Protein AF-A0A9D4CJP0-F1 (afdb_monomer_lite)

InterPro domains:
  IPR036397 Ribonuclease H superfamily [G3DSA:3.30.420.10] (1-56)

pLDDT: mean 92.65, std 9.61, range [44.47, 98.5]

Radius of gyration: 16.26 Å; chains: 1; bounding box: 25×26×43 Å

Organism: Dreissena polymorpha (NCBI:txid45954)

Structure (mmCIF, N/CA/C/O backbone):
data_AF-A0A9D4CJP0-F1
#
_entry.id   AF-A0A9D4CJP0-F1
#
loop_
_atom_site.group_PDB
_atom_site.id
_atom_site.type_symbol
_atom_site.label_atom_id
_atom_site.label_alt_id
_atom_site.label_comp_id
_atom_site.label_asym_id
_atom_site.label_entity_id
_atom_site.label_seq_id
_atom_site.pdbx_PDB_ins_code
_atom_site.Cartn_x
_atom_site.Cartn_y
_atom_site.Cartn_z
_atom_site.occupancy
_atom_site.B_iso_or_equiv
_atom_site.auth_seq_id
_atom_site.auth_comp_id
_atom_site.auth_asym_id
_atom_site.auth_atom_id
_atom_site.pdbx_PDB_model_num
ATOM 1 N N . MET A 1 1 ? -3.614 2.697 2.763 1.00 91.12 1 MET A N 1
ATOM 2 C CA . MET A 1 1 ? -3.174 3.104 4.113 1.00 91.12 1 MET A CA 1
ATOM 3 C C . MET A 1 1 ? -3.614 4.514 4.516 1.00 91.12 1 MET A C 1
ATOM 5 O O . MET A 1 1 ? -4.536 4.605 5.305 1.00 91.12 1 MET A O 1
ATOM 9 N N . LYS A 1 2 ? -3.059 5.621 3.980 1.00 93.00 2 LYS A N 1
ATOM 10 C CA . LYS A 1 2 ? -3.376 6.993 4.470 1.00 93.00 2 LYS A CA 1
ATOM 11 C C . LYS A 1 2 ? -4.881 7.305 4.574 1.00 93.00 2 LYS A C 1
ATOM 13 O O . LYS A 1 2 ? -5.321 7.849 5.575 1.00 93.00 2 LYS A O 1
ATOM 18 N N . ARG A 1 3 ? -5.670 6.933 3.557 1.00 95.19 3 ARG A N 1
ATOM 19 C CA . ARG A 1 3 ? -7.136 7.122 3.559 1.00 95.19 3 ARG A CA 1
ATOM 20 C C . ARG A 1 3 ? -7.856 6.293 4.629 1.00 95.19 3 ARG A C 1
ATOM 22 O O . ARG A 1 3 ? -8.846 6.764 5.164 1.00 95.19 3 ARG A O 1
ATOM 29 N N . TYR A 1 4 ? -7.355 5.095 4.927 1.00 95.00 4 TYR A N 1
ATOM 30 C CA . TYR A 1 4 ? -7.894 4.234 5.981 1.00 95.00 4 TYR A CA 1
ATOM 31 C C . TYR A 1 4 ? -7.656 4.870 7.351 1.00 95.00 4 TYR A C 1
ATOM 33 O O . TYR A 1 4 ? -8.602 5.135 8.073 1.00 95.00 4 TYR A O 1
ATOM 41 N N . VAL A 1 5 ? -6.411 5.254 7.648 1.00 96.06 5 VAL A N 1
ATOM 42 C CA . VAL A 1 5 ? -6.063 5.908 8.922 1.00 96.06 5 VAL A CA 1
ATOM 43 C C . VAL A 1 5 ? -6.840 7.214 9.118 1.00 96.06 5 VAL A C 1
ATOM 45 O O . VAL A 1 5 ? -7.318 7.490 10.210 1.00 96.06 5 VAL A O 1
ATOM 48 N N . ALA A 1 6 ? -7.019 8.007 8.056 1.00 96.00 6 ALA A N 1
ATOM 49 C CA . ALA A 1 6 ? -7.824 9.227 8.124 1.00 96.00 6 ALA A CA 1
ATOM 50 C C . ALA A 1 6 ? -9.308 8.958 8.432 1.00 96.00 6 ALA A C 1
ATOM 52 O O . ALA A 1 6 ? -9.953 9.798 9.050 1.00 96.00 6 ALA A O 1
ATOM 53 N N . LYS A 1 7 ? -9.844 7.809 8.000 1.00 96.38 7 LYS A N 1
ATOM 54 C CA . LYS A 1 7 ? -11.213 7.379 8.304 1.00 96.38 7 LYS A CA 1
ATOM 55 C C . LYS A 1 7 ? -11.345 6.903 9.755 1.00 96.38 7 LYS A C 1
ATOM 57 O O . LYS A 1 7 ? -12.342 7.232 10.383 1.00 96.38 7 LYS A O 1
ATOM 62 N N . GLU A 1 8 ? -10.353 6.176 10.271 1.00 96.25 8 GLU A N 1
ATOM 63 C CA . GLU A 1 8 ? -10.330 5.719 11.672 1.00 96.25 8 GLU A CA 1
ATOM 64 C C . GLU A 1 8 ? -10.165 6.883 12.664 1.00 96.25 8 GLU A C 1
ATOM 66 O O . GLU A 1 8 ? -10.644 6.813 13.789 1.00 96.25 8 GLU A O 1
ATOM 71 N N . GLY A 1 9 ? -9.534 7.982 12.238 1.00 96.56 9 GLY A N 1
ATOM 72 C CA . GLY A 1 9 ? -9.483 9.236 12.994 1.00 96.56 9 GLY A CA 1
ATOM 73 C C . GLY A 1 9 ? -8.776 9.170 14.360 1.00 96.56 9 GLY A C 1
ATOM 74 O O . GLY A 1 9 ? -9.291 9.775 15.304 1.00 96.56 9 GLY A O 1
ATOM 75 N N . PRO A 1 10 ? -7.607 8.508 14.493 1.00 97.12 10 PRO A N 1
ATOM 76 C CA . PRO A 1 10 ? -6.923 8.365 15.778 1.00 97.12 10 PRO A CA 1
ATOM 77 C C . PRO A 1 10 ? -6.512 9.726 16.358 1.00 97.12 10 PRO A C 1
ATOM 79 O O . PRO A 1 10 ? -5.986 10.581 15.643 1.00 97.12 10 PRO A O 1
ATOM 82 N N . GLN A 1 11 ? -6.728 9.916 17.659 1.00 97.81 11 GLN A N 1
ATOM 83 C CA . GLN A 1 11 ? -6.373 11.125 18.412 1.00 97.81 11 GLN A CA 1
ATOM 84 C C . GLN A 1 11 ? -5.142 10.922 19.302 1.00 97.81 11 GLN A C 1
ATOM 86 O O . GLN A 1 11 ? -4.558 11.890 19.791 1.00 97.81 11 GLN A O 1
ATOM 91 N N . THR A 1 12 ? -4.716 9.672 19.493 1.00 98.50 12 THR A N 1
ATOM 92 C CA . THR A 1 12 ? -3.516 9.323 20.260 1.00 98.50 12 THR A CA 1
ATOM 93 C C . THR A 1 12 ? -2.521 8.515 19.431 1.00 98.50 12 THR A C 1
ATOM 95 O O . THR A 1 12 ? -2.840 7.957 18.377 1.00 98.50 12 THR A O 1
ATOM 98 N N . LYS A 1 13 ? -1.276 8.445 19.914 1.00 98.06 13 LYS A N 1
ATOM 99 C CA . LYS A 1 13 ? -0.234 7.615 19.297 1.00 98.06 13 LYS A CA 1
ATOM 100 C C . LYS A 1 13 ? -0.637 6.137 19.275 1.00 98.06 13 LYS A C 1
ATOM 102 O O . LYS A 1 13 ? -0.427 5.478 18.260 1.00 98.06 13 LYS A O 1
ATOM 107 N N . ASP A 1 14 ? -1.213 5.644 20.365 1.00 98.44 14 ASP A N 1
ATOM 108 C CA . ASP A 1 14 ? -1.565 4.230 20.509 1.00 98.44 14 ASP A CA 1
ATOM 109 C C . ASP A 1 14 ? -2.715 3.855 19.564 1.00 98.44 14 ASP A C 1
ATOM 111 O O . ASP A 1 14 ? -2.655 2.834 18.884 1.00 98.44 14 ASP A O 1
ATOM 115 N N . GLU A 1 15 ? -3.709 4.735 19.411 1.00 97.44 15 GLU A N 1
ATOM 116 C CA . GLU A 1 15 ? -4.781 4.570 18.421 1.00 97.44 15 GLU A CA 1
ATOM 117 C C . GLU A 1 15 ? -4.255 4.604 16.982 1.00 97.44 15 GLU A C 1
ATOM 119 O O . GLU A 1 15 ? -4.716 3.844 16.124 1.00 97.44 15 GLU A O 1
ATOM 124 N N . LEU A 1 16 ? -3.276 5.470 16.696 1.00 97.94 16 LEU A N 1
ATOM 125 C CA . LEU A 1 16 ? -2.641 5.527 15.382 1.00 97.94 16 LEU A CA 1
ATOM 126 C C . LEU A 1 16 ? -1.898 4.225 15.081 1.00 97.94 16 LEU A C 1
ATOM 128 O O . LEU A 1 16 ? -2.037 3.687 13.982 1.00 97.94 16 LEU A O 1
ATOM 132 N N . GLN A 1 17 ? -1.134 3.715 16.046 1.00 98.19 17 GLN A N 1
ATOM 133 C CA . GLN A 1 17 ? -0.431 2.446 15.906 1.00 98.19 17 GLN A CA 1
ATOM 134 C C . GLN A 1 17 ? -1.418 1.300 15.659 1.00 98.19 17 GLN A C 1
ATOM 136 O O . GLN A 1 17 ? -1.281 0.595 14.659 1.00 98.19 17 GLN A O 1
ATOM 141 N N . ALA A 1 18 ? -2.466 1.189 16.477 1.00 97.62 18 ALA A N 1
ATOM 142 C CA . ALA A 1 18 ? -3.499 0.174 16.300 1.00 97.62 18 ALA A CA 1
ATOM 143 C C . ALA A 1 18 ? -4.196 0.292 14.931 1.00 97.62 18 ALA A C 1
ATOM 145 O O . ALA A 1 18 ? -4.484 -0.713 14.285 1.00 97.62 18 ALA A O 1
ATOM 146 N N . SER A 1 19 ? -4.449 1.508 14.440 1.00 97.44 19 SER A N 1
ATOM 147 C CA . SER A 1 19 ? -5.041 1.725 13.111 1.00 97.44 19 SER A CA 1
ATOM 148 C C . SER A 1 19 ? -4.128 1.242 11.980 1.00 97.44 19 SER A C 1
ATOM 150 O O . SER A 1 19 ? -4.607 0.711 10.978 1.00 97.44 19 SER A O 1
ATOM 152 N N . LEU A 1 20 ? -2.812 1.420 12.121 1.00 97.62 20 LEU A N 1
ATOM 153 C CA . LEU A 1 20 ? -1.835 0.936 11.147 1.00 97.62 20 LEU A CA 1
ATOM 154 C C . LEU A 1 20 ? -1.760 -0.591 11.152 1.00 97.62 20 LEU A C 1
ATOM 156 O O . LEU A 1 20 ? -1.816 -1.194 10.083 1.00 97.62 20 LEU A O 1
ATOM 160 N N . GLU A 1 21 ? -1.673 -1.204 12.330 1.00 97.75 21 GLU A N 1
ATOM 161 C CA . GLU A 1 21 ? -1.651 -2.663 12.492 1.00 97.75 21 GLU A CA 1
ATOM 162 C C . GLU A 1 21 ? -2.922 -3.293 11.90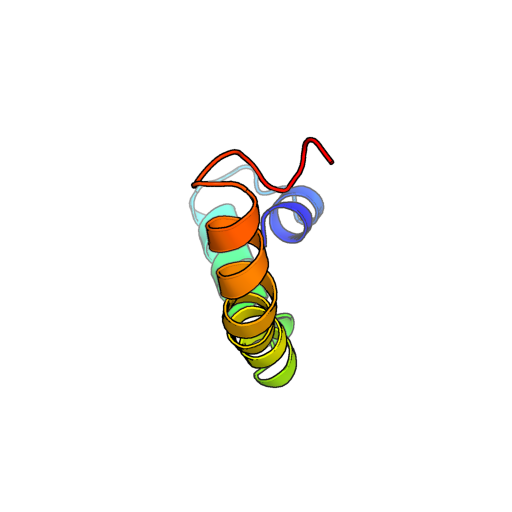3 1.00 97.75 21 GLU A C 1
ATOM 164 O O . GLU A 1 21 ? -2.838 -4.146 11.020 1.00 97.75 21 GLU A O 1
ATOM 169 N N . ASN A 1 22 ? -4.100 -2.767 12.257 1.00 96.88 22 ASN A N 1
ATOM 170 C CA . ASN A 1 22 ? -5.379 -3.229 11.713 1.00 96.88 22 ASN A CA 1
ATOM 171 C C . ASN A 1 22 ? -5.458 -3.118 10.184 1.00 96.88 22 ASN A C 1
ATOM 173 O O . ASN A 1 22 ? -6.001 -4.009 9.536 1.00 96.88 22 ASN A O 1
ATOM 177 N N . PHE A 1 23 ? -4.927 -2.043 9.591 1.00 97.12 23 PHE A N 1
ATOM 178 C CA . PHE A 1 23 ? -4.897 -1.906 8.134 1.00 97.12 23 PHE A CA 1
ATOM 179 C C . PHE A 1 23 ? -4.103 -3.045 7.482 1.00 97.12 23 PHE A C 1
ATOM 181 O O . PHE A 1 23 ? -4.546 -3.613 6.484 1.00 97.12 23 PHE A O 1
ATOM 188 N N . TRP A 1 24 ? -2.939 -3.386 8.036 1.00 96.06 24 TRP A N 1
ATOM 189 C CA . TRP A 1 24 ? -2.105 -4.457 7.493 1.00 96.06 24 TRP A CA 1
ATOM 190 C C . TRP A 1 24 ? -2.704 -5.845 7.709 1.00 96.06 24 TRP A C 1
ATOM 192 O O . TRP A 1 24 ? -2.569 -6.688 6.830 1.00 96.06 24 TRP A O 1
ATOM 202 N N . GLU A 1 25 ? -3.382 -6.073 8.831 1.00 95.88 25 GLU A N 1
ATOM 203 C CA . GLU A 1 25 ? -3.983 -7.374 9.143 1.00 95.88 25 GLU A CA 1
ATOM 204 C C . GLU A 1 25 ? -5.303 -7.632 8.409 1.00 95.88 25 GLU A C 1
ATOM 206 O O . GLU A 1 25 ? -5.581 -8.769 8.029 1.00 95.88 25 GLU A O 1
ATOM 211 N N . LYS A 1 26 ? -6.142 -6.602 8.244 1.00 94.38 26 LYS A N 1
ATOM 212 C CA . LYS A 1 26 ? -7.546 -6.774 7.826 1.00 94.38 26 LYS A CA 1
ATOM 213 C C . LYS A 1 26 ? -7.842 -6.259 6.426 1.00 94.38 26 LYS A C 1
ATOM 215 O O . LYS A 1 26 ? -8.702 -6.813 5.749 1.00 94.38 26 LYS A O 1
ATOM 220 N N . GLU A 1 27 ? -7.164 -5.199 5.997 1.00 93.25 27 GLU A N 1
ATOM 221 C CA . GLU A 1 27 ? -7.463 -4.539 4.722 1.00 93.25 27 GLU A CA 1
ATOM 222 C C . GLU A 1 27 ? -6.463 -4.903 3.629 1.00 93.25 27 GLU A C 1
ATOM 224 O O . GLU A 1 27 ? -6.858 -5.056 2.470 1.00 93.25 27 GLU A O 1
ATOM 229 N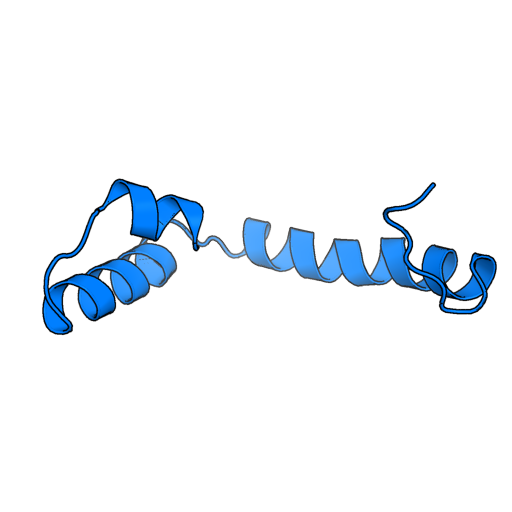 N . MET A 1 28 ? -5.177 -5.023 3.977 1.00 95.12 28 MET A N 1
ATOM 230 C CA . MET A 1 28 ? -4.134 -5.341 3.010 1.00 95.12 28 MET A CA 1
ATOM 231 C C . MET A 1 28 ? -4.132 -6.829 2.672 1.00 95.12 28 MET A C 1
ATOM 233 O O . MET A 1 28 ? -3.807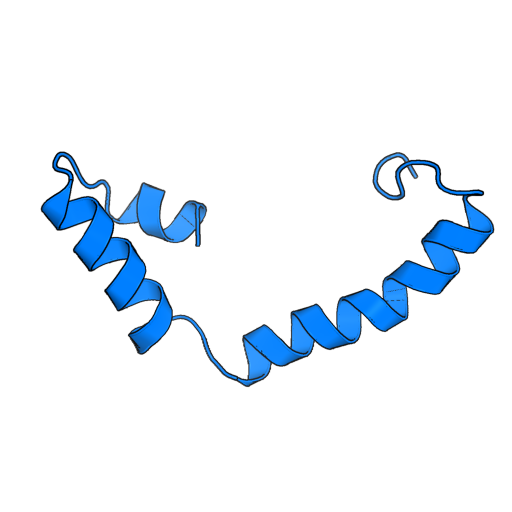 -7.678 3.495 1.00 95.12 28 MET A O 1
ATOM 237 N N . THR A 1 29 ? -4.428 -7.137 1.415 1.00 95.56 29 THR A N 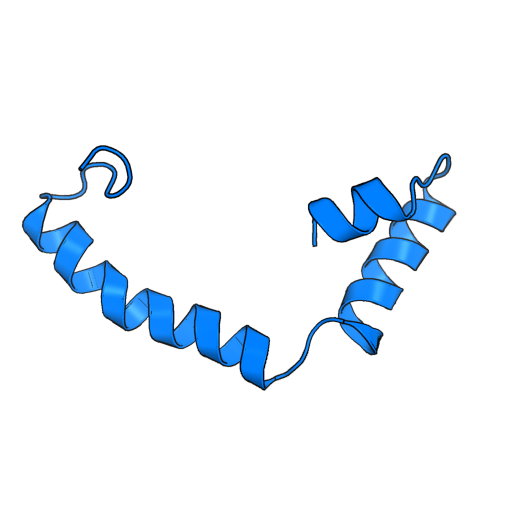1
ATOM 238 C CA . THR A 1 29 ? -4.393 -8.509 0.888 1.00 95.56 29 THR A CA 1
ATOM 239 C C . THR A 1 29 ? -3.154 -8.748 0.030 1.00 95.56 29 THR A C 1
ATOM 241 O O . THR A 1 29 ? -2.545 -7.812 -0.498 1.00 95.56 29 THR A O 1
ATOM 244 N N . VAL A 1 30 ? -2.787 -10.018 -0.157 1.00 95.69 30 VAL A N 1
ATOM 245 C CA . VAL A 1 30 ? -1.663 -10.408 -1.024 1.00 95.69 30 VAL A CA 1
ATOM 246 C C . VAL A 1 30 ? -1.903 -9.932 -2.458 1.00 95.69 30 VAL A C 1
ATOM 248 O O . VAL A 1 30 ? -1.001 -9.396 -3.099 1.00 95.69 30 VAL A O 1
ATOM 251 N N . GLU A 1 31 ? -3.138 -10.034 -2.944 1.00 96.19 31 GLU A N 1
ATOM 252 C CA . GLU A 1 31 ? -3.538 -9.576 -4.272 1.00 96.19 31 GLU A CA 1
ATOM 253 C C . GLU A 1 31 ? -3.338 -8.065 -4.423 1.00 96.19 31 GLU A C 1
ATOM 255 O O . GLU A 1 31 ? -2.854 -7.595 -5.452 1.00 96.19 31 GLU A O 1
ATOM 260 N N . GLN A 1 32 ? -3.668 -7.279 -3.394 1.00 94.12 32 GLN A N 1
ATOM 261 C CA . GLN A 1 32 ? -3.427 -5.838 -3.396 1.00 94.12 32 GLN A CA 1
ATOM 262 C C . GLN A 1 32 ? -1.938 -5.501 -3.456 1.00 94.12 32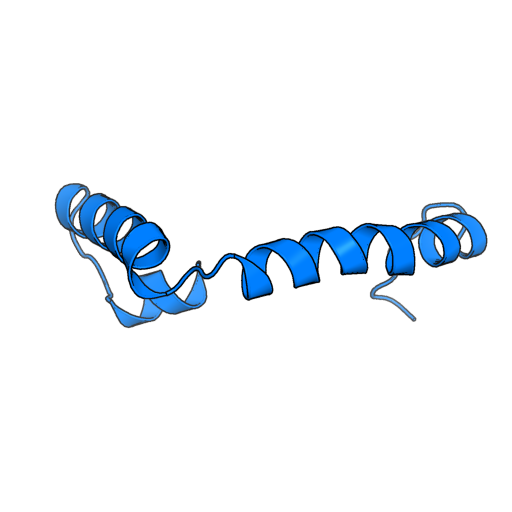 GLN A C 1
ATOM 264 O O . GLN A 1 32 ? -1.566 -4.626 -4.238 1.00 94.12 32 GLN A O 1
ATOM 269 N N . CYS A 1 33 ? -1.101 -6.199 -2.687 1.00 95.69 33 CYS A N 1
ATOM 270 C CA . CYS A 1 33 ? 0.353 -6.053 -2.749 1.00 95.69 33 CYS A CA 1
ATOM 271 C C . CYS A 1 33 ? 0.889 -6.383 -4.148 1.00 95.69 33 CYS A C 1
ATOM 273 O O . CYS A 1 33 ? 1.643 -5.594 -4.719 1.00 95.69 33 CYS A O 1
ATOM 275 N N . ASN A 1 34 ? 0.432 -7.490 -4.737 1.00 96.94 34 ASN A N 1
ATOM 276 C CA . ASN A 1 34 ? 0.834 -7.900 -6.081 1.00 96.94 34 ASN A CA 1
ATOM 277 C C . ASN A 1 34 ? 0.453 -6.857 -7.136 1.00 96.94 34 ASN A C 1
ATOM 279 O O . ASN A 1 34 ? 1.279 -6.530 -7.980 1.00 96.94 34 ASN A O 1
ATOM 283 N N . ARG A 1 35 ? -0.722 -6.216 -7.033 1.00 95.62 35 ARG A N 1
ATOM 284 C CA . ARG A 1 35 ? -1.089 -5.117 -7.949 1.00 95.62 35 ARG A CA 1
ATOM 285 C C . ARG A 1 35 ? -0.083 -3.964 -7.940 1.00 95.62 35 ARG A C 1
ATOM 287 O O . ARG A 1 35 ? 0.134 -3.351 -8.984 1.00 95.62 35 ARG A O 1
ATOM 294 N N . TYR A 1 36 ? 0.519 -3.645 -6.793 1.00 93.06 36 TYR A N 1
ATOM 295 C CA . TYR A 1 36 ? 1.560 -2.615 -6.725 1.00 93.06 36 TYR A CA 1
ATOM 296 C C . TYR A 1 36 ? 2.877 -3.084 -7.349 1.00 93.06 36 TYR A C 1
ATOM 298 O O . TYR A 1 36 ? 3.529 -2.302 -8.038 1.00 93.06 36 TYR A O 1
ATOM 306 N N . ILE A 1 37 ? 3.241 -4.353 -7.160 1.00 95.19 37 ILE A N 1
ATOM 307 C CA . ILE A 1 37 ? 4.418 -4.957 -7.798 1.00 95.19 37 ILE A CA 1
ATOM 308 C C . ILE A 1 37 ? 4.254 -4.949 -9.324 1.00 95.19 37 ILE A C 1
ATOM 310 O O . ILE A 1 37 ? 5.123 -4.448 -10.037 1.00 95.19 37 ILE A O 1
ATOM 314 N N . ASP A 1 38 ? 3.107 -5.402 -9.826 1.00 96.06 38 ASP A N 1
ATOM 315 C CA . ASP A 1 38 ? 2.786 -5.410 -11.257 1.00 96.06 38 ASP A CA 1
ATOM 316 C C . ASP A 1 38 ? 2.801 -3.996 -11.850 1.00 96.06 38 ASP A C 1
ATOM 318 O O . ASP A 1 38 ? 3.265 -3.765 -12.972 1.00 96.06 38 ASP A O 1
ATOM 322 N N . HIS A 1 39 ? 2.341 -3.009 -11.077 1.00 94.19 39 HIS A N 1
ATOM 323 C CA . HIS A 1 39 ? 2.379 -1.612 -11.484 1.00 94.19 39 HIS A CA 1
ATOM 324 C C . HIS A 1 39 ? 3.809 -1.108 -11.722 1.00 94.19 39 HIS A C 1
ATOM 326 O O . HIS A 1 39 ? 4.022 -0.360 -12.677 1.00 94.19 39 HIS A O 1
ATOM 332 N N . CYS A 1 40 ? 4.799 -1.546 -10.937 1.00 93.44 40 CYS A N 1
ATOM 333 C CA . CYS A 1 40 ? 6.202 -1.184 -11.162 1.00 93.44 40 CYS A CA 1
ATOM 334 C C . CYS A 1 40 ? 6.682 -1.622 -12.552 1.00 93.44 40 CYS A C 1
ATOM 336 O O . CYS A 1 40 ? 7.288 -0.824 -13.272 1.00 93.44 40 CYS A O 1
ATOM 338 N N . PHE A 1 41 ? 6.355 -2.850 -12.965 1.00 93.69 41 PHE A N 1
ATOM 339 C CA . PHE A 1 41 ? 6.705 -3.356 -14.295 1.00 93.69 41 PHE A CA 1
ATOM 340 C C . PHE A 1 41 ? 5.997 -2.586 -15.414 1.00 93.69 41 PHE A C 1
ATOM 342 O O . PHE A 1 41 ? 6.585 -2.353 -16.468 1.00 93.69 41 PHE A O 1
ATOM 349 N N . LYS A 1 42 ? 4.762 -2.131 -15.176 1.00 91.00 42 LYS A N 1
ATOM 350 C CA . LYS A 1 42 ? 4.021 -1.286 -16.123 1.00 91.00 42 LYS A CA 1
ATOM 351 C C . LYS A 1 42 ? 4.603 0.127 -16.244 1.00 91.00 42 LYS A C 1
ATOM 353 O O . LYS A 1 42 ? 4.607 0.687 -17.338 1.00 91.00 42 LYS A O 1
ATOM 358 N N . VAL A 1 43 ? 5.048 0.730 -15.142 1.00 92.38 43 VAL A N 1
ATOM 359 C CA . VAL A 1 43 ? 5.484 2.138 -15.113 1.00 92.38 43 VAL A CA 1
ATOM 360 C C . VAL A 1 43 ? 6.941 2.311 -15.521 1.00 92.38 43 VAL A C 1
ATOM 362 O O . VAL A 1 43 ? 7.272 3.329 -16.125 1.00 92.38 43 VAL A O 1
ATOM 365 N N . ALA A 1 44 ? 7.808 1.327 -15.268 1.00 92.44 44 ALA A N 1
ATOM 366 C CA . ALA A 1 44 ? 9.221 1.423 -15.629 1.00 92.44 44 ALA A CA 1
ATOM 367 C C . ALA A 1 44 ? 9.457 1.793 -17.117 1.00 92.44 44 ALA A C 1
ATOM 369 O O . ALA A 1 44 ? 10.221 2.729 -17.366 1.00 92.44 44 ALA A O 1
ATOM 370 N N . PRO A 1 45 ? 8.764 1.190 -18.109 1.00 93.31 45 PRO A N 1
ATOM 371 C CA . PRO A 1 45 ? 8.867 1.615 -19.509 1.00 93.31 45 PRO A CA 1
ATOM 372 C C . PRO A 1 45 ? 8.436 3.069 -19.750 1.00 93.31 45 PRO A C 1
ATOM 374 O O . PRO A 1 45 ? 9.067 3.779 -20.532 1.00 93.31 45 PRO A O 1
ATOM 377 N N . VAL A 1 46 ? 7.392 3.537 -19.058 1.00 92.31 46 VAL A N 1
ATOM 378 C CA . VAL A 1 46 ? 6.894 4.918 -19.172 1.00 92.31 46 VAL A CA 1
ATOM 379 C C . VAL A 1 46 ? 7.932 5.904 -18.640 1.00 92.31 46 VAL A C 1
ATOM 381 O O . VAL A 1 46 ? 8.202 6.914 -19.284 1.00 92.31 46 VAL A O 1
ATOM 384 N N . CYS A 1 47 ? 8.587 5.590 -17.520 1.00 92.50 47 CYS A N 1
ATOM 385 C CA . CYS A 1 47 ? 9.670 6.413 -16.978 1.00 92.50 47 CYS A CA 1
ATOM 386 C C . CYS A 1 47 ? 10.837 6.556 -17.966 1.00 92.50 47 CYS A C 1
ATOM 388 O O . CYS A 1 47 ? 11.391 7.648 -18.108 1.00 92.50 47 CYS A O 1
ATOM 390 N N . VAL A 1 48 ? 11.191 5.476 -18.672 1.00 93.75 48 VAL A N 1
ATOM 391 C CA . VAL A 1 48 ? 12.231 5.505 -19.714 1.00 93.75 48 VAL A CA 1
ATOM 392 C C . VAL A 1 48 ? 11.799 6.394 -20.881 1.00 93.75 48 VAL A C 1
ATOM 394 O O . VAL A 1 48 ? 12.556 7.279 -21.282 1.00 93.75 48 VAL A O 1
ATOM 397 N N . ALA A 1 49 ? 10.572 6.224 -21.384 1.00 92.81 49 ALA A N 1
ATOM 398 C CA . ALA A 1 49 ? 10.025 7.051 -22.464 1.00 92.81 49 ALA A CA 1
ATOM 399 C C . ALA A 1 49 ? 9.990 8.546 -22.092 1.00 92.81 49 ALA A C 1
ATOM 401 O O . ALA A 1 49 ? 10.322 9.408 -22.905 1.00 92.81 49 ALA A O 1
ATOM 402 N N . MET A 1 50 ? 9.676 8.845 -20.831 1.00 93.88 50 MET A N 1
ATOM 403 C CA . MET A 1 50 ? 9.630 10.196 -20.269 1.00 93.88 50 MET A CA 1
ATOM 404 C C . MET A 1 50 ? 11.008 10.762 -19.891 1.00 93.88 50 MET A C 1
ATOM 406 O O . MET A 1 50 ? 11.088 11.875 -19.367 1.00 93.88 50 MET A O 1
ATOM 410 N N . LYS A 1 51 ? 12.105 10.028 -20.139 1.00 92.31 51 LYS A N 1
ATOM 411 C CA . LYS A 1 51 ? 13.480 10.403 -19.754 1.00 92.31 51 LYS A CA 1
ATOM 412 C C . LYS A 1 51 ? 13.597 10.777 -18.268 1.00 92.31 51 LYS A C 1
ATOM 414 O O . LYS A 1 51 ? 14.295 11.723 -17.912 1.00 92.31 51 LYS A O 1
ATOM 419 N N . GLY A 1 52 ? 12.872 10.058 -17.410 1.00 87.50 52 GLY A N 1
ATOM 420 C CA . GLY A 1 52 ? 12.863 10.273 -15.962 1.00 87.50 52 GLY A CA 1
ATOM 421 C C . GLY A 1 52 ? 12.020 11.455 -15.470 1.00 87.50 52 GLY A C 1
ATOM 422 O O . GLY A 1 52 ? 12.056 11.752 -14.279 1.00 87.50 52 GLY A O 1
ATOM 423 N N . LYS A 1 53 ? 11.252 12.130 -16.337 1.00 91.25 53 LYS A N 1
ATOM 424 C CA . LYS A 1 53 ? 10.255 13.120 -15.896 1.00 91.25 53 LYS A CA 1
ATOM 425 C C . LYS A 1 53 ? 9.082 12.445 -15.181 1.00 91.25 53 LYS A C 1
ATOM 427 O O . LYS A 1 53 ? 8.824 11.257 -15.378 1.00 91.25 53 LYS A O 1
ATOM 432 N N . ALA A 1 54 ? 8.360 13.225 -14.376 1.00 88.31 54 ALA A N 1
ATOM 433 C CA . ALA A 1 54 ? 7.157 12.762 -13.700 1.00 88.31 54 ALA A CA 1
ATOM 434 C C . ALA A 1 54 ? 6.142 12.220 -14.718 1.00 88.31 54 ALA A C 1
ATOM 436 O O . ALA A 1 54 ? 5.811 12.873 -15.705 1.00 88.31 54 ALA A O 1
ATOM 437 N N . THR A 1 55 ? 5.654 11.007 -14.470 1.00 81.44 55 THR A N 1
ATOM 438 C CA . THR A 1 55 ? 4.696 10.323 -15.349 1.00 81.44 55 THR A CA 1
ATOM 439 C C . THR A 1 55 ? 3.253 10.783 -15.129 1.00 81.44 55 THR A C 1
ATOM 441 O O . THR A 1 55 ? 2.392 10.463 -15.937 1.00 81.44 55 THR A O 1
ATOM 444 N N . ALA A 1 56 ? 2.986 11.529 -14.051 1.00 70.00 56 ALA A N 1
ATOM 445 C CA . ALA A 1 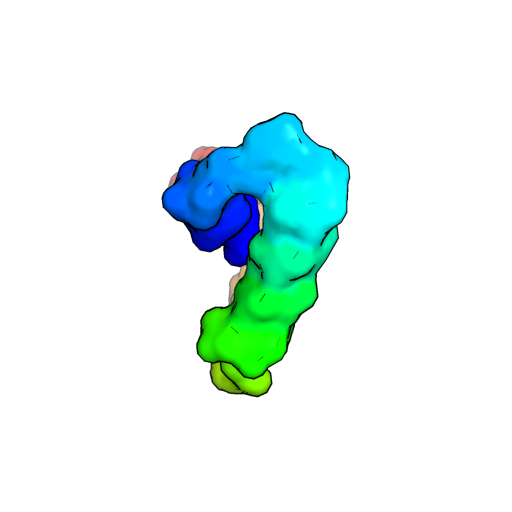56 ? 1.661 12.044 -13.698 1.00 70.00 56 ALA A CA 1
ATOM 446 C C . ALA A 1 56 ? 1.293 13.364 -14.406 1.00 70.00 56 ALA A C 1
ATOM 448 O O . ALA A 1 56 ? 0.144 13.782 -14.323 1.00 70.00 56 ALA A O 1
ATOM 449 N N . ASP A 1 57 ? 2.247 13.993 -15.098 1.00 50.41 57 ASP A N 1
ATOM 450 C CA . ASP A 1 57 ? 2.057 15.260 -15.822 1.00 50.41 57 ASP A CA 1
ATOM 451 C C . ASP A 1 57 ? 1.687 15.044 -17.311 1.00 50.41 57 ASP A C 1
ATOM 453 O O . ASP A 1 57 ? 1.853 15.953 -18.127 1.00 50.41 57 ASP A O 1
ATOM 457 N N . CYS A 1 58 ? 1.240 13.832 -17.676 1.00 44.47 58 CYS A N 1
ATOM 458 C CA . CYS A 1 58 ? 0.884 13.413 -19.042 1.00 44.47 58 CYS A CA 1
ATOM 459 C C . CYS A 1 58 ? -0.621 13.176 -19.186 1.00 44.47 58 CYS A C 1
ATOM 461 O O . CYS A 1 58 ? -1.190 12.522 -18.280 1.00 44.47 58 CYS A O 1
#

Sequence (58 aa):
MKRYVAKEGPQTKDELQASLENFWEKEMTVEQCNRYIDHCFKVAPVCVAMKGKATADC

Foldseek 3Di:
DVVQLVVQPDPDPVSSVVSVVCCVPPVDDPVNVVVVVVVCVVCVVVCVVVVNDDSVVD

Secondary structure (DSSP, 8-state):
-HHHHHHH---SHHHHHHHHHHIIIII--HHHHHHHHHHHHHHHHHHHHTTT--GGG-